Protein 6QLC (pdb70)

Sequence (82 aa):
KGASAYLNFHFPPTRDGKDVRRLVSLGLRADDALHMQLQEFLTVDDKGKPLSETAYAERCKKLVSRLIIKLGVTRSEEERALDL

Structure (mmCIF, N/CA/C/O backbone):
data_6QLC
#
_entry.id   6QLC
#
_cell.length_a   88.826
_cell.length_b   88.826
_cell.length_c   63.179
_cell.angle_alpha   90.000
_cell.angle_beta   90.000
_cell.angle_gamma   90.000
#
_symmetry.space_group_name_H-M   'I 41 2 2'
#
loop_
_entity.id
_entity.type
_entity.pdbx_description
1 polymer 'ssDNA binding RNA Polymerase cofactor'
2 non-polymer 'PHOSPHATE ION'
3 water water
#
loop_
_atom_site.group_PDB
_atom_site.id
_atom_site.type_symbol
_atom_site.label_atom_id
_atom_site.label_alt_id
_atom_site.label_comp_id
_atom_site.label_asym_id
_atom_site.label_entity_id
_atom_site.label_seq_id
_atom_site.pdbx_PDB_ins_code
_atom_site.Cartn_x
_atom_site.Cartn_y
_atom_site.Cartn_z
_atom_site.occupancy
_atom_site.B_iso_or_equiv
_atom_site.auth_seq_id
_atom_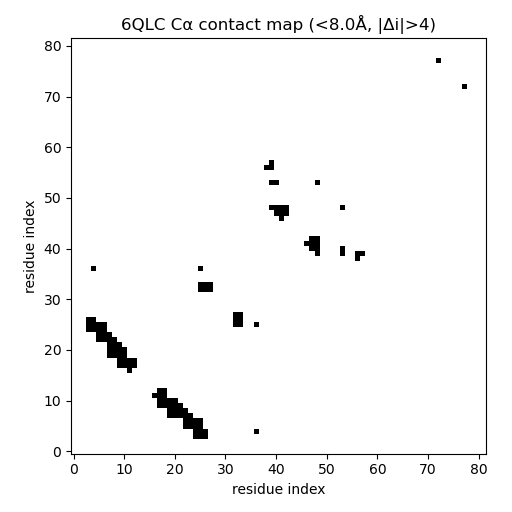site.auth_comp_id
_atom_site.auth_asym_id
_atom_site.auth_atom_id
_atom_site.pdbx_PDB_model_num
ATOM 1 N N . LYS A 1 23 ? -20.168 -7.695 -15.858 0.00 87.26 18 LYS A N 1
ATOM 2 C CA . LYS A 1 23 ? -19.615 -6.498 -15.237 0.00 88.09 18 LYS A CA 1
ATOM 3 C C . LYS A 1 23 ? -18.211 -6.762 -14.712 1.00 92.44 18 LYS A C 1
ATOM 4 O O . LYS A 1 23 ? -17.968 -7.791 -14.081 1.00 101.37 18 LYS A O 1
ATOM 10 N N . GLY A 1 24 ? -17.286 -5.845 -14.983 1.00 90.37 19 GLY A N 1
ATOM 11 C CA . GLY A 1 24 ? -15.944 -5.920 -14.441 1.00 92.96 19 GLY A CA 1
ATOM 12 C C . GLY A 1 24 ? -14.946 -6.529 -15.416 1.00 100.55 19 GLY A C 1
ATOM 13 O O . GLY A 1 24 ? -15.288 -7.014 -16.500 1.00 101.82 19 GLY A O 1
ATOM 14 N N . ALA A 1 25 ? -13.679 -6.502 -15.002 1.00 90.41 20 ALA A N 1
ATOM 15 C CA . ALA A 1 25 ? -12.555 -6.933 -15.825 1.00 88.43 20 ALA A CA 1
ATOM 16 C C . ALA A 1 25 ? -11.892 -8.172 -15.230 1.00 92.85 20 ALA A C 1
ATOM 17 O O . ALA A 1 25 ? -12.237 -8.626 -14.135 1.00 96.18 20 ALA A O 1
ATOM 19 N N . SER A 1 26 ? -10.930 -8.721 -15.978 1.00 83.95 21 SER A N 1
ATOM 20 C CA . SER A 1 26 ? -10.167 -9.890 -15.546 1.00 85.06 21 SER A CA 1
ATOM 21 C C . SER A 1 26 ? -8.839 -9.926 -16.291 1.00 79.08 21 SER A C 1
ATOM 22 O O . SER A 1 26 ? -8.658 -9.252 -17.308 1.00 73.47 21 SER A O 1
ATOM 25 N N . ALA A 1 27 ? -7.911 -10.724 -15.770 1.00 73.06 22 ALA A N 1
ATOM 26 C CA . ALA A 1 27 ? -6.604 -10.891 -16.384 1.00 61.74 22 ALA A CA 1
ATOM 27 C C . ALA A 1 27 ? -6.572 -12.170 -17.212 1.00 63.26 22 ALA A C 1
ATOM 28 O O . ALA A 1 27 ? -7.297 -13.126 -16.927 1.00 58.49 22 ALA A O 1
ATOM 30 N N . TYR A 1 28 ? -5.733 -12.168 -18.256 1.00 49.48 23 TYR A N 1
ATOM 31 C CA . TYR A 1 28 ? -5.574 -13.294 -19.167 1.00 45.10 23 TYR A CA 1
ATOM 32 C C . TYR A 1 28 ? -4.095 -13.598 -19.344 1.00 50.93 23 TYR A C 1
ATOM 33 O O . TYR A 1 28 ? -3.253 -12.696 -19.351 1.00 51.00 23 TYR A O 1
ATOM 42 N N . LEU A 1 29 ? -3.780 -14.877 -19.490 1.00 49.55 24 LEU A N 1
ATOM 43 C CA . LEU A 1 29 ? -2.439 -15.305 -19.868 1.00 50.34 24 LEU A CA 1
ATOM 44 C C . LEU A 1 29 ? -2.472 -15.737 -21.322 1.00 46.84 24 LEU A C 1
ATOM 45 O O . LEU A 1 29 ? -3.104 -16.744 -21.652 1.00 56.59 24 LEU A O 1
ATOM 50 N N . ASN A 1 30 ? -1.766 -15.004 -22.176 1.00 46.29 25 ASN A N 1
ATOM 51 C CA . ASN A 1 30 ? -1.798 -15.216 -23.614 1.00 52.84 25 ASN A CA 1
ATOM 52 C C . ASN A 1 30 ? -0.511 -15.848 -24.108 1.00 46.50 25 ASN A C 1
ATOM 53 O O . ASN A 1 30 ? 0.590 -15.397 -23.771 1.00 42.78 25 ASN A O 1
ATOM 58 N N . PHE A 1 31 ? -0.658 -16.865 -24.937 1.00 44.38 26 PHE A N 1
ATOM 59 C CA . PHE A 1 31 ? 0.470 -17.569 -25.521 1.00 40.68 26 PHE A CA 1
ATOM 60 C C . PHE A 1 31 ? 0.566 -17.151 -26.984 1.00 47.43 26 PHE A C 1
ATOM 61 O O . PHE A 1 31 ? -0.296 -17.514 -27.789 1.00 41.89 26 PHE A O 1
ATOM 69 N N . HIS A 1 32 ? 1.614 -16.403 -27.332 1.00 42.99 27 HIS A N 1
ATOM 70 C CA . HIS A 1 32 ? 1.819 -15.972 -28.710 1.00 50.93 27 HIS A CA 1
ATOM 71 C C . HIS A 1 32 ? 2.913 -16.785 -29.374 1.00 48.78 27 HIS A C 1
ATOM 72 O O . HIS A 1 32 ? 3.845 -17.259 -28.717 1.00 48.20 27 HIS A O 1
ATOM 79 N N . PHE A 1 33 ? 2.797 -16.925 -30.697 1.00 43.33 28 PHE A N 1
ATOM 80 C CA . PHE A 1 33 ? 3.822 -17.590 -31.477 1.00 40.52 28 PHE A CA 1
ATOM 81 C C . PHE A 1 33 ? 4.183 -16.784 -32.722 1.00 48.12 28 PHE A C 1
ATOM 82 O O . PHE A 1 33 ? 3.29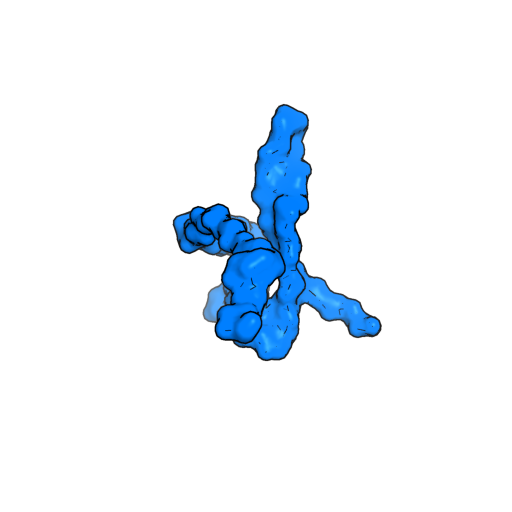6 -16.201 -33.352 1.00 51.28 28 PHE A O 1
ATOM 90 N N . PRO A 1 34 ? 5.472 -16.725 -33.092 1.00 47.10 29 PRO A N 1
ATOM 91 C CA A PRO A 1 34 ? 5.861 -15.959 -34.286 0.34 50.53 29 PRO A CA 1
ATOM 92 C CA B PRO A 1 34 ? 5.868 -15.964 -34.288 0.66 50.45 29 PRO A CA 1
ATOM 93 C C . PRO A 1 34 ? 5.329 -16.584 -35.571 1.00 47.42 29 PRO A C 1
ATOM 94 O O . PRO A 1 34 ? 5.294 -17.810 -35.725 1.00 43.96 29 PRO A O 1
ATOM 101 N N . THR A 1 35 ? 4.926 -15.717 -36.505 1.00 44.80 30 THR A N 1
ATOM 102 C CA . THR A 1 35 ? 4.335 -16.095 -37.793 1.00 40.67 30 THR A CA 1
ATOM 103 C C . THR A 1 35 ? 5.259 -15.718 -38.954 1.00 40.59 30 THR A C 1
ATOM 104 O O . THR A 1 35 ? 6.209 -14.952 -38.799 1.00 46.50 30 THR A O 1
ATOM 108 N N . ARG A 1 36 ? 4.953 -16.253 -40.146 1.00 40.90 31 ARG A N 1
ATOM 109 C CA . ARG A 1 36 ? 5.880 -16.127 -41.274 1.00 52.70 31 ARG A CA 1
ATOM 110 C C . ARG A 1 36 ? 6.012 -14.697 -41.781 1.00 53.14 31 ARG A C 1
ATOM 111 O O . ARG A 1 36 ? 7.038 -14.368 -42.378 1.00 55.27 31 ARG A O 1
ATOM 119 N N . ASP A 1 37 ? 5.019 -13.845 -41.542 1.00 49.61 32 ASP A N 1
ATOM 120 C CA . ASP A 1 37 ? 5.101 -12.428 -41.861 1.00 42.26 32 ASP A CA 1
ATOM 121 C C . ASP A 1 37 ? 5.948 -11.655 -40.875 1.00 53.83 32 ASP A C 1
ATOM 122 O O . ASP A 1 37 ? 5.925 -10.422 -40.906 1.00 47.95 32 ASP A O 1
ATOM 127 N N . GLY A 1 38 ? 6.645 -12.334 -39.966 1.00 47.69 33 GLY A N 1
ATOM 128 C CA . GLY A 1 38 ? 7.457 -11.638 -39.000 1.00 49.43 33 GLY A CA 1
ATOM 129 C C . GLY A 1 38 ? 6.702 -10.990 -37.864 1.00 47.93 33 GLY A C 1
ATOM 130 O O . GLY A 1 38 ? 7.331 -10.343 -37.024 1.00 49.51 33 GLY A O 1
ATOM 131 N N . LYS A 1 39 ? 5.375 -11.117 -37.808 1.00 47.97 34 LYS A N 1
ATOM 132 C CA . LYS A 1 39 ? 4.672 -10.699 -36.593 1.00 54.96 34 LYS A CA 1
ATOM 133 C C . LYS A 1 39 ? 4.431 -11.911 -35.694 1.00 41.63 34 LYS A C 1
ATOM 134 O O . LYS A 1 39 ? 5.280 -12.803 -35.623 1.00 43.78 34 LYS A O 1
ATOM 140 N N . ASP A 1 40 ? 3.292 -11.968 -35.004 1.00 43.16 35 ASP A N 1
ATOM 141 C CA . ASP A 1 40 ? 2.976 -13.146 -34.212 1.00 49.55 35 ASP A CA 1
ATOM 142 C C . ASP A 1 40 ? 1.472 -13.397 -34.273 1.00 57.17 35 ASP A C 1
ATOM 143 O O . ASP A 1 40 ? 0.716 -12.628 -34.878 1.00 46.35 35 ASP A O 1
ATOM 148 N N . VAL A 1 41 ? 1.044 -14.503 -33.661 1.00 48.65 36 VAL A N 1
ATOM 149 C CA . VAL A 1 41 ? -0.369 -14.842 -33.544 1.00 50.30 36 VAL A CA 1
ATOM 150 C C . VAL A 1 41 ? -0.627 -15.402 -32.143 1.00 44.68 36 VAL A C 1
ATOM 151 O O . VAL A 1 41 ? 0.194 -16.147 -31.597 1.00 51.76 36 VAL A O 1
ATOM 155 N N A ARG A 1 42 ? -1.767 -15.043 -31.565 0.51 47.05 37 ARG A N 1
ATOM 156 N N B ARG A 1 42 ? -1.754 -15.009 -31.557 0.49 46.65 37 ARG A N 1
ATOM 157 C CA A ARG A 1 42 ? -2.139 -15.502 -30.223 0.51 51.12 37 ARG A CA 1
ATOM 158 C CA B ARG A 1 42 ? -2.176 -15.512 -30.250 0.49 51.71 37 ARG A CA 1
ATOM 159 C C A ARG A 1 42 ? -2.726 -16.906 -30.335 0.51 47.83 37 ARG A C 1
ATOM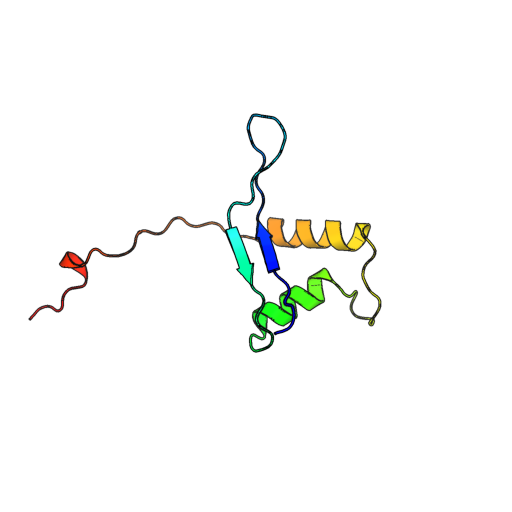 160 C C B ARG A 1 42 ? -2.701 -16.931 -30.429 0.49 47.46 37 ARG A C 1
ATOM 161 O O A ARG A 1 42 ? -3.869 -17.080 -30.762 0.51 48.35 37 ARG A O 1
ATOM 162 O O B ARG A 1 42 ? -3.770 -17.138 -31.012 0.49 48.18 37 ARG A O 1
ATOM 177 N N . LEU A 1 43 ? -1.937 -17.921 -29.967 1.00 42.82 38 LEU A N 1
ATOM 178 C CA . LEU A 1 43 ? -2.392 -19.303 -30.100 1.00 48.59 38 LEU A CA 1
ATOM 179 C C . LEU A 1 43 ? -3.569 -19.589 -29.176 1.00 48.81 38 LEU A C 1
ATOM 180 O O . LEU A 1 43 ? -4.618 -20.070 -29.622 1.00 61.25 38 LEU A O 1
ATOM 185 N N . VAL A 1 44 ? -3.408 -19.310 -27.882 1.00 57.43 39 VAL A N 1
ATOM 186 C CA . VAL A 1 44 ? -4.387 -19.659 -26.856 1.00 43.71 39 VAL A CA 1
ATOM 187 C C . VAL A 1 44 ? -4.361 -18.576 -25.794 1.00 47.45 39 VAL A C 1
ATOM 188 O O . VAL A 1 44 ? -3.334 -17.930 -25.559 1.00 48.12 39 VAL A O 1
ATOM 192 N N . SER A 1 45 ? -5.502 -18.393 -25.140 1.00 42.28 40 SER A N 1
ATOM 193 C CA . SER A 1 45 ? -5.625 -17.456 -24.034 1.00 59.99 40 SER A CA 1
ATOM 194 C C . SER A 1 45 ? -6.139 -18.194 -22.804 1.00 55.62 40 SER A C 1
ATOM 195 O O . SER A 1 45 ? -7.012 -19.059 -22.913 1.00 53.97 40 SER A O 1
ATOM 198 N N . LEU A 1 46 ? -5.598 -17.864 -21.634 1.00 53.13 41 LEU A N 1
ATOM 199 C CA . LEU A 1 46 ? -6.072 -18.431 -20.377 1.00 48.15 41 LEU A CA 1
ATOM 200 C C . LEU A 1 46 ? -6.605 -17.315 -19.497 1.00 40.46 41 LEU A C 1
ATOM 201 O O . LEU A 1 46 ? -5.845 -16.436 -19.079 1.00 49.44 41 LEU A O 1
ATOM 206 N N . GLY A 1 47 ? -7.904 -17.355 -19.211 1.00 53.08 42 GLY A N 1
ATOM 207 C CA . GLY A 1 47 ? -8.476 -16.435 -18.240 1.00 50.90 42 GLY A CA 1
ATOM 208 C C . GLY A 1 47 ? -8.105 -16.866 -16.835 1.00 51.73 42 GLY A C 1
ATOM 209 O O . GLY A 1 47 ? -8.315 -18.022 -16.455 1.00 52.72 42 GLY A O 1
ATOM 210 N N . LEU A 1 48 ? -7.537 -15.936 -16.064 1.00 49.40 43 LEU A N 1
ATOM 211 C CA . LEU A 1 48 ? -7.102 -16.198 -14.693 1.00 61.37 43 LEU A CA 1
ATOM 212 C C . LEU A 1 48 ? -8.259 -15.864 -13.754 1.00 73.06 43 LEU A C 1
ATOM 213 O O . LEU A 1 48 ? -8.501 -14.696 -13.431 1.00 69.15 43 LEU A O 1
ATOM 218 N N . ARG A 1 49 ? -8.975 -16.900 -13.325 1.00 59.92 44 ARG A N 1
ATOM 219 C CA . ARG A 1 49 ? -10.101 -16.755 -12.413 1.00 64.69 44 ARG A CA 1
ATOM 220 C C . ARG A 1 49 ? -9.609 -16.471 -10.995 1.00 70.22 44 ARG A C 1
ATOM 221 O O . ARG A 1 49 ? -8.698 -17.144 -10.498 1.00 58.08 44 ARG A O 1
ATOM 229 N N . ALA A 1 50 ? -10.216 -15.468 -10.343 1.00 67.10 45 ALA A N 1
ATOM 230 C CA . ALA A 1 50 ? -9.804 -15.086 -8.994 1.00 77.31 45 ALA A CA 1
ATOM 231 C C . ALA A 1 50 ? -10.012 -16.205 -7.983 1.00 68.15 45 ALA A C 1
ATOM 232 O O . ALA A 1 50 ? -9.367 -16.200 -6.927 1.00 66.84 45 ALA A O 1
ATOM 234 N N . ASP A 1 51 ? -10.885 -17.166 -8.287 1.00 69.13 46 ASP A N 1
ATOM 235 C CA . ASP A 1 51 ? -11.154 -18.293 -7.402 1.00 82.37 46 ASP A CA 1
ATOM 236 C C . ASP A 1 51 ? -10.151 -19.430 -7.559 1.00 82.46 46 ASP A C 1
ATOM 237 O O . ASP A 1 51 ? -10.288 -20.447 -6.870 1.00 86.62 46 ASP A O 1
ATOM 242 N N . ASP A 1 52 ? -9.156 -19.289 -8.438 1.00 77.94 47 ASP A N 1
ATOM 243 C CA . ASP A 1 5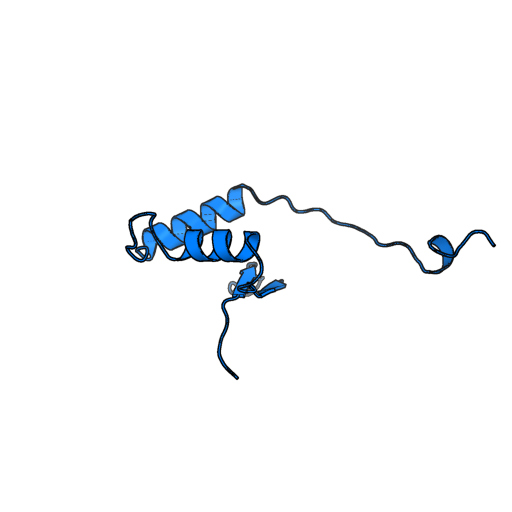2 ? -8.207 -20.354 -8.757 1.00 63.01 47 ASP A CA 1
ATOM 244 C C . ASP A 1 52 ? -6.830 -19.971 -8.230 1.00 65.36 47 ASP A C 1
ATOM 245 O O . ASP A 1 52 ? -6.184 -19.059 -8.762 1.00 58.74 47 ASP A O 1
ATOM 250 N N . ALA A 1 53 ? -6.374 -20.699 -7.207 1.00 49.44 48 ALA A N 1
ATOM 251 C CA . ALA A 1 53 ? -5.095 -20.403 -6.570 1.00 48.77 48 ALA A CA 1
ATOM 252 C C . ALA A 1 53 ? -3.919 -20.555 -7.524 1.00 42.80 48 ALA A C 1
ATOM 253 O O . ALA A 1 53 ? -2.887 -19.904 -7.336 1.00 47.79 48 ALA A O 1
ATOM 255 N N . LEU A 1 54 ? -4.022 -21.446 -8.513 1.00 58.74 49 LEU A N 1
ATOM 256 C CA . LEU A 1 54 ? -2.993 -21.500 -9.549 1.00 58.07 49 LEU A CA 1
ATOM 257 C C . LEU A 1 54 ? -2.962 -20.197 -10.337 1.00 50.34 49 LEU A C 1
ATOM 258 O O . LEU A 1 54 ? -1.902 -19.578 -10.500 1.00 52.32 49 LEU A O 1
ATOM 263 N N . HIS A 1 55 ? -4.128 -19.764 -10.822 1.00 46.78 50 HIS A N 1
ATOM 264 C CA . HIS A 1 55 ? -4.202 -18.550 -11.627 1.00 51.46 50 HIS A CA 1
ATOM 265 C C . HIS A 1 55 ? -3.656 -17.355 -10.867 1.00 62.17 50 HIS A C 1
ATOM 266 O O . HIS A 1 55 ? -2.875 -16.565 -11.417 1.00 48.37 50 HIS A O 1
ATOM 273 N N . MET A 1 56 ? -4.014 -17.235 -9.586 1.00 47.79 51 MET A N 1
ATOM 274 C CA . MET A 1 56 ? -3.585 -16.080 -8.811 1.00 40.37 51 MET A CA 1
ATOM 275 C C . MET A 1 56 ? -2.105 -16.153 -8.486 1.00 48.71 51 MET A C 1
ATOM 276 O O . MET A 1 56 ? -1.425 -15.12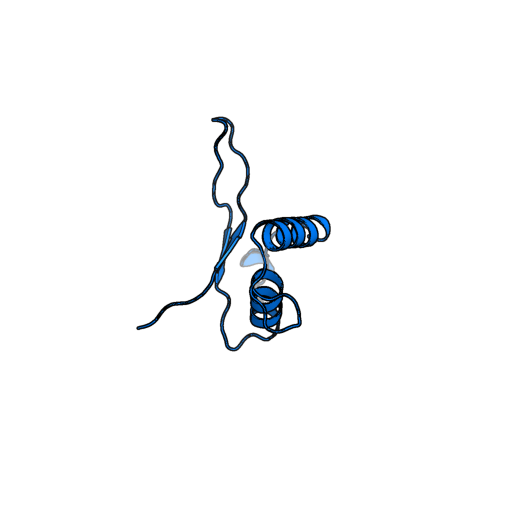3 -8.424 1.00 52.79 51 MET A O 1
ATOM 281 N N . GLN A 1 57 ? -1.590 -17.355 -8.238 1.00 43.93 52 GLN A N 1
ATOM 282 C CA . GLN A 1 57 ? -0.142 -17.512 -8.143 1.00 46.97 52 GLN A CA 1
ATOM 283 C C . GLN A 1 57 ? 0.548 -17.069 -9.437 1.00 50.42 52 GLN A C 1
ATOM 284 O O . GLN A 1 57 ? 1.647 -16.499 -9.406 1.00 48.74 52 GLN A O 1
ATOM 290 N N . LEU A 1 58 ? -0.079 -17.339 -10.585 1.00 40.40 53 LEU A N 1
ATOM 291 C CA . LEU A 1 58 ? 0.487 -16.920 -11.867 1.00 53.14 53 LEU A CA 1
ATOM 292 C C . LEU A 1 58 ? 0.402 -15.412 -12.015 1.00 51.76 53 LEU A C 1
ATOM 293 O O . LEU A 1 58 ? 1.397 -14.753 -12.341 1.00 56.82 53 LEU A O 1
ATOM 298 N N . GLN A 1 59 ? -0.789 -14.855 -11.766 1.00 44.36 54 GLN A N 1
ATOM 299 C CA . GLN A 1 59 ? -0.985 -13.409 -11.783 1.00 52.52 54 GLN A CA 1
ATOM 300 C C . GLN A 1 59 ? 0.023 -12.690 -10.890 1.00 59.92 54 GLN A C 1
ATOM 301 O O . GLN A 1 59 ? 0.683 -11.740 -11.321 1.00 59.15 54 GLN A O 1
ATOM 307 N N . GLU A 1 60 ? 0.172 -13.137 -9.643 1.00 48.59 55 GLU A N 1
ATOM 308 C CA . GLU A 1 60 ? 1.125 -12.481 -8.751 1.00 63.65 55 GLU A CA 1
ATOM 309 C C . GLU A 1 60 ? 2.533 -12.554 -9.315 1.00 58.05 55 GLU A C 1
ATOM 310 O O . GLU A 1 60 ? 3.298 -11.584 -9.247 1.00 49.57 55 GLU A O 1
ATOM 316 N N . PHE A 1 61 ? 2.902 -13.719 -9.834 1.00 38.05 56 PHE A N 1
ATOM 317 C CA . PHE A 1 61 ? 4.244 -13.921 -10.347 1.00 51.25 56 PHE A CA 1
ATOM 318 C C . PHE A 1 61 ? 4.558 -12.950 -11.475 1.00 47.84 56 PHE A C 1
ATOM 319 O O . PHE A 1 61 ? 5.695 -12.483 -11.595 1.00 51.82 56 PHE A O 1
ATOM 327 N N . LEU A 1 62 ? 3.554 -12.600 -12.274 1.00 43.68 57 LEU A N 1
ATOM 328 C CA . LEU A 1 62 ? 3.739 -11.769 -13.455 1.00 55.88 57 LEU A CA 1
ATOM 329 C C . LEU A 1 62 ? 3.405 -10.302 -13.218 1.00 66.38 57 LEU A C 1
ATOM 330 O O . LEU A 1 62 ? 3.318 -9.540 -14.184 1.00 65.65 57 LEU A O 1
ATOM 335 N N . THR A 1 63 ? 3.207 -9.889 -11.962 1.00 61.92 58 THR A N 1
ATOM 336 C CA . THR A 1 63 ? 2.827 -8.508 -11.653 1.00 62.51 58 THR A CA 1
ATOM 337 C C . THR A 1 63 ? 3.614 -7.887 -10.510 1.00 65.77 58 THR A C 1
ATOM 338 O O . THR A 1 63 ? 3.750 -6.659 -10.483 1.00 62.55 58 THR A O 1
ATOM 342 N N . VAL A 1 64 ? 4.136 -8.677 -9.574 1.00 61.16 59 VAL A N 1
ATOM 343 C CA . VAL A 1 64 ? 4.606 -8.185 -8.289 1.00 56.70 59 VAL A CA 1
ATOM 344 C C . VAL A 1 64 ? 5.877 -8.941 -7.921 1.00 58.02 59 VAL A C 1
ATOM 345 O O . VAL A 1 64 ? 6.050 -10.105 -8.291 1.00 70.02 59 VAL A O 1
ATOM 349 N N . ASP A 1 65 ? 6.789 -8.267 -7.211 1.00 61.37 60 ASP A N 1
ATOM 350 C CA . ASP A 1 65 ? 8.153 -8.758 -7.031 1.00 64.72 60 ASP A CA 1
ATOM 351 C C . ASP A 1 65 ? 8.418 -9.350 -5.646 1.00 77.82 60 ASP A C 1
ATOM 352 O O . ASP A 1 65 ? 9.562 -9.308 -5.180 1.00 80.38 60 ASP A O 1
ATOM 357 N N . ASP A 1 66 ? 7.400 -9.943 -5.010 1.00 70.89 61 ASP A N 1
ATOM 358 C CA . ASP A 1 66 ? 7.455 -10.409 -3.613 1.00 86.30 61 ASP A CA 1
ATOM 359 C C . ASP A 1 66 ? 8.099 -9.351 -2.714 1.00 85.02 61 ASP A C 1
ATOM 360 O O . ASP A 1 66 ? 9.051 -9.603 -1.972 1.00 73.05 61 ASP A O 1
ATOM 365 N N . LYS A 1 67 ? 7.572 -8.123 -2.848 1.00 80.30 62 LYS A N 1
ATOM 366 C CA . LYS A 1 67 ? 7.753 -7.026 -1.903 1.00 76.58 62 LYS A CA 1
ATOM 367 C C . LYS A 1 67 ? 6.561 -6.086 -2.021 1.00 72.78 62 LYS A C 1
ATOM 368 O O . LYS A 1 67 ? 6.606 -4.969 -1.492 1.00 86.34 62 LYS A O 1
ATOM 374 N N . GLY A 1 68 ? 5.507 -6.513 -2.711 1.00 73.89 63 GLY A N 1
ATOM 375 C CA . GLY A 1 68 ? 4.389 -5.658 -3.051 1.00 79.45 63 GLY A CA 1
ATOM 376 C C . GLY A 1 68 ? 4.631 -4.927 -4.358 1.00 78.68 63 GLY A C 1
ATOM 377 O O . GLY A 1 68 ? 3.693 -4.691 -5.128 1.00 76.34 63 GLY A O 1
ATOM 378 N N . LYS A 1 69 ? 5.898 -4.591 -4.623 1.00 78.14 64 LYS A N 1
ATOM 379 C CA . LYS A 1 69 ? 6.275 -3.668 -5.696 1.00 78.31 64 LYS A CA 1
ATOM 380 C C . LYS A 1 69 ? 5.926 -4.247 -7.064 1.00 71.72 64 LYS A C 1
ATOM 381 O O . LYS A 1 69 ? 6.364 -5.363 -7.380 1.00 60.08 64 LYS A O 1
ATOM 387 N N . PRO A 1 70 ? 5.151 -3.543 -7.895 1.00 80.06 65 PRO A N 1
ATOM 388 C CA . PRO A 1 70 ? 4.955 -3.993 -9.280 1.00 71.43 65 PRO A CA 1
ATOM 389 C C . PRO A 1 70 ? 6.290 -4.179 -9.996 1.00 68.14 65 PRO A C 1
ATOM 390 O O . PRO A 1 70 ? 7.250 -3.435 -9.778 1.00 58.15 65 PRO A O 1
ATOM 394 N N . LEU A 1 71 ? 6.361 -5.221 -10.817 1.00 61.63 66 LEU A N 1
ATOM 395 C CA . LEU A 1 71 ? 7.594 -5.526 -11.528 1.00 64.95 66 LEU A CA 1
ATOM 396 C C . LEU A 1 71 ? 7.936 -4.418 -12.516 1.00 50.93 66 LEU A C 1
ATOM 397 O O . LEU A 1 71 ? 7.055 -3.758 -13.075 1.00 51.27 66 LEU A O 1
ATOM 402 N N . SER A 1 72 ? 9.236 -4.212 -12.711 1.00 53.19 67 SER A N 1
ATOM 403 C CA . SER A 1 72 ? 9.718 -3.493 -13.880 1.00 49.11 67 SER A CA 1
ATOM 404 C C . SER A 1 72 ? 9.462 -4.333 -15.127 1.00 51.28 67 SER A C 1
ATOM 405 O O . SER A 1 72 ? 9.422 -5.565 -15.065 1.00 52.16 67 SER A O 1
ATOM 408 N N . GLU A 1 73 ? 9.268 -3.656 -16.265 1.00 41.61 68 GLU A N 1
ATOM 409 C CA . GLU A 1 73 ? 9.068 -4.378 -17.520 1.00 43.61 68 GLU A CA 1
ATOM 410 C C . GLU A 1 73 ? 10.170 -5.409 -17.745 1.00 47.85 68 GLU A C 1
ATOM 411 O O . GLU A 1 73 ? 9.904 -6.524 -18.205 1.00 49.67 68 GLU A O 1
ATOM 417 N N . THR A 1 74 ? 11.406 -5.066 -17.378 1.00 49.38 69 THR A N 1
ATOM 418 C CA . THR A 1 74 ? 12.508 -6.014 -17.471 1.00 51.29 69 THR A CA 1
ATOM 419 C C . THR A 1 74 ? 12.235 -7.264 -16.641 1.00 48.90 69 THR A C 1
ATOM 420 O O . THR A 1 74 ? 12.306 -8.389 -17.149 1.00 46.40 69 THR A O 1
ATOM 424 N N . ALA A 1 75 ? 11.898 -7.085 -15.364 1.00 42.56 70 ALA A N 1
ATOM 425 C CA . ALA A 1 75 ? 11.628 -8.238 -14.508 1.00 44.27 70 ALA A CA 1
ATOM 426 C C . ALA A 1 75 ? 10.428 -9.024 -15.011 1.00 37.44 70 ALA A C 1
ATOM 427 O O . ALA A 1 75 ? 10.435 -10.258 -15.009 1.00 42.72 70 ALA A O 1
ATOM 429 N N . TYR A 1 76 ? 9.390 -8.323 -15.453 1.00 36.86 71 TYR A N 1
ATOM 430 C CA . TYR A 1 76 ? 8.250 -8.986 -16.068 1.00 43.57 71 TYR A CA 1
ATOM 431 C C . TYR A 1 76 ? 8.692 -9.834 -17.262 1.00 46.78 71 TYR A C 1
ATOM 432 O O . TYR A 1 76 ? 8.432 -11.044 -17.311 1.00 46.56 71 TYR A O 1
ATOM 441 N N . ALA A 1 77 ? 9.417 -9.232 -18.210 1.00 49.10 72 ALA A N 1
ATOM 442 C CA . ALA A 1 77 ? 9.818 -9.987 -19.398 1.00 45.43 72 ALA A CA 1
ATOM 443 C C . ALA A 1 77 ? 10.700 -11.175 -19.025 1.00 43.62 72 ALA A C 1
ATOM 444 O O . ALA A 1 77 ? 10.577 -12.261 -19.606 1.00 48.75 72 ALA A O 1
ATOM 446 N N . GLU A 1 78 ? 11.578 -10.994 -18.036 1.00 47.39 73 GLU A N 1
ATOM 447 C CA . GLU A 1 78 ? 12.397 -12.099 -17.557 1.00 48.40 73 GLU A CA 1
ATOM 448 C C . GLU A 1 78 ? 11.525 -13.237 -17.034 1.00 56.03 73 GLU A C 1
ATOM 449 O O . GLU A 1 78 ? 11.741 -14.407 -17.373 1.00 54.59 73 GLU A O 1
ATOM 455 N N . ARG A 1 79 ? 10.524 -12.908 -16.211 1.00 39.16 74 ARG A N 1
ATOM 456 C CA . ARG A 1 79 ? 9.683 -13.946 -15.620 1.00 48.28 74 ARG A CA 1
ATOM 457 C C . ARG A 1 79 ? 8.831 -14.636 -16.675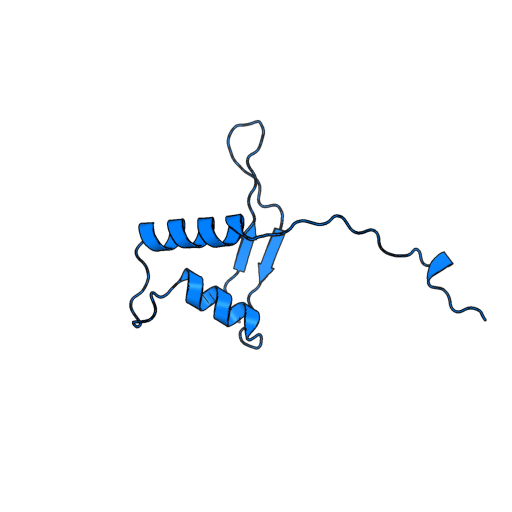 1.00 44.95 74 ARG A C 1
ATOM 458 O O . ARG A 1 79 ? 8.647 -15.858 -16.625 1.00 45.29 74 ARG A O 1
ATOM 466 N N . CYS A 1 80 ? 8.275 -13.873 -17.617 1.00 43.72 75 CYS A N 1
ATOM 467 C CA . CYS A 1 80 ? 7.588 -14.499 -18.748 1.00 46.45 75 CYS A CA 1
ATOM 468 C C . CYS A 1 80 ? 8.491 -15.533 -19.402 1.00 40.35 75 CYS A C 1
ATOM 469 O O . CYS A 1 80 ? 8.094 -16.683 -19.629 1.00 33.76 75 CYS A O 1
ATOM 472 N N . LYS A 1 81 ? 9.742 -15.159 -19.648 1.00 42.56 76 LYS A N 1
ATOM 473 C CA . LYS A 1 81 ? 10.658 -16.097 -20.277 1.00 49.34 76 LYS A CA 1
ATOM 474 C C . LYS A 1 81 ? 10.854 -17.323 -19.395 1.00 54.38 76 LYS A C 1
ATOM 475 O O . LYS A 1 81 ? 10.784 -18.459 -19.878 1.00 49.43 76 LYS A O 1
ATOM 481 N N . LYS A 1 82 ? 11.047 -17.108 -18.090 1.00 47.21 77 LYS A N 1
ATOM 482 C CA . LYS A 1 82 ? 11.254 -18.220 -17.170 1.00 41.37 77 LYS A CA 1
ATOM 483 C C . LYS A 1 82 ? 10.073 -19.185 -17.176 1.00 34.55 77 LYS A C 1
ATOM 484 O O . LYS A 1 82 ? 10.270 -20.402 -17.168 1.00 50.00 77 LYS A O 1
ATOM 490 N N . LEU A 1 83 ? 8.837 -18.667 -17.198 1.00 38.86 78 LEU A N 1
ATOM 491 C CA . LEU A 1 83 ? 7.677 -19.529 -17.415 1.00 34.97 78 LEU A CA 1
ATOM 492 C C . LEU A 1 83 ? 7.865 -20.405 -18.650 1.00 49.97 78 LEU A C 1
ATOM 493 O O . LEU A 1 83 ? 7.893 -21.639 -18.555 1.00 47.28 78 LEU A O 1
ATOM 498 N N . VAL A 1 84 ? 7.986 -19.773 -19.827 1.00 49.58 79 VAL A N 1
ATOM 499 C CA . VAL A 1 84 ? 8.219 -20.466 -21.096 1.00 44.56 79 VAL A CA 1
ATOM 500 C C . VAL A 1 84 ? 9.247 -21.581 -20.923 1.00 39.44 79 VAL A C 1
ATOM 501 O O . VAL A 1 84 ? 8.997 -22.734 -21.286 1.00 47.22 79 VAL A O 1
ATOM 505 N N . SER A 1 85 ? 10.387 -21.255 -20.316 1.00 41.65 80 SER A N 1
ATOM 506 C CA . SER A 1 85 ? 11.477 -22.214 -20.195 1.00 52.57 80 SER A CA 1
ATOM 507 C C . SER A 1 85 ? 11.076 -23.504 -19.478 1.00 56.44 80 SER A C 1
ATOM 508 O O . SER A 1 85 ? 11.741 -24.526 -19.659 1.00 58.76 80 SER A O 1
ATOM 511 N N . ARG A 1 86 ? 10.016 -23.495 -18.678 1.00 49.10 81 ARG A N 1
ATOM 512 C CA . ARG A 1 86 ? 9.614 -24.687 -17.952 1.00 52.79 81 ARG A CA 1
ATOM 513 C C . ARG A 1 86 ? 8.304 -25.272 -18.437 1.00 49.03 81 ARG A C 1
ATOM 514 O O . ARG A 1 86 ? 7.874 -26.308 -17.916 1.00 46.85 81 ARG A O 1
ATOM 522 N N . LEU A 1 87 ? 7.655 -24.640 -19.407 1.00 41.86 82 LEU A N 1
ATOM 523 C CA . LEU A 1 87 ? 6.486 -25.244 -20.022 1.00 41.87 82 LEU A CA 1
ATOM 524 C C . LEU A 1 87 ? 6.834 -26.592 -20.629 1.00 37.72 82 LEU A C 1
ATOM 525 O O . LEU A 1 87 ? 7.933 -26.807 -21.140 1.00 46.55 82 LEU A O 1
ATOM 530 N N . ILE A 1 88 ? 5.857 -27.484 -20.616 1.00 41.92 83 ILE A N 1
ATOM 531 C CA . ILE A 1 88 ? 5.930 -28.752 -21.317 1.00 44.99 83 ILE A CA 1
ATOM 532 C C . ILE A 1 88 ? 4.716 -28.799 -22.224 1.00 42.99 83 ILE A C 1
ATOM 533 O O . ILE A 1 88 ? 3.585 -28.644 -21.750 1.00 45.94 83 ILE A O 1
ATOM 538 N N . ILE A 1 89 ? 4.937 -28.983 -23.518 1.00 49.84 84 ILE A N 1
ATOM 539 C CA . ILE A 1 89 ? 3.841 -29.091 -24.473 1.00 47.13 84 ILE A CA 1
ATOM 540 C C . ILE A 1 89 ? 3.661 -30.550 -24.845 1.00 39.99 84 ILE A C 1
ATOM 541 O O . ILE A 1 89 ? 4.634 -31.244 -25.156 1.00 49.76 84 ILE A O 1
ATOM 546 N N . LYS A 1 90 ? 2.421 -31.019 -24.770 1.00 42.98 85 LYS A N 1
ATOM 547 C CA . LYS A 1 90 ? 2.052 -32.376 -25.138 1.00 46.90 85 LYS A CA 1
ATOM 548 C C . LYS A 1 90 ? 0.860 -32.317 -26.076 1.00 52.27 85 LYS A C 1
ATOM 549 O O . LYS A 1 90 ? -0.075 -31.544 -25.855 1.00 44.28 85 LYS A O 1
ATOM 555 N N . LEU A 1 91 ? 0.892 -33.145 -27.110 1.00 43.17 86 LEU A N 1
ATOM 556 C CA . LEU A 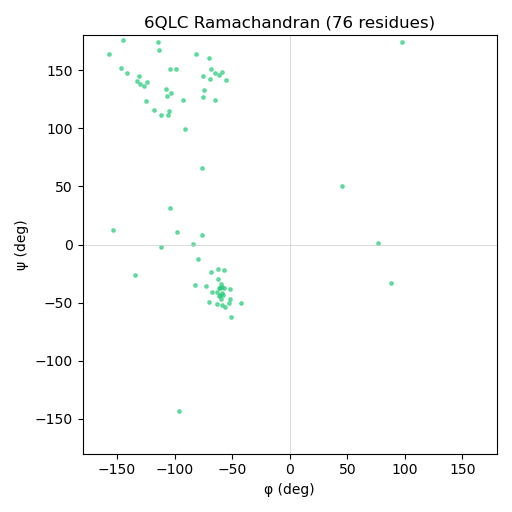1 91 ? -0.248 -33.320 -28.004 1.00 61.35 86 LEU A CA 1
ATOM 557 C C . LEU A 1 91 ? -1.106 -34.484 -27.512 1.00 62.59 86 LEU A C 1
ATOM 558 O O . LEU A 1 91 ? -0.604 -35.599 -27.347 1.00 67.06 86 LEU A O 1
ATOM 563 N N . GLY A 1 92 ? -2.383 -34.233 -27.284 1.00 60.56 87 GLY A N 1
ATOM 564 C CA . GLY A 1 92 ? -3.284 -35.264 -26.789 1.00 70.10 87 GLY A CA 1
ATOM 565 C C . GLY A 1 92 ? -4.514 -35.417 -27.658 1.00 66.85 87 GLY A C 1
ATOM 566 O O . GLY A 1 92 ? -5.112 -34.430 -28.081 1.00 69.66 87 GLY A O 1
ATOM 567 N N . VAL A 1 93 ? -4.886 -36.673 -27.917 1.00 61.00 88 VAL A N 1
ATOM 568 C CA . VAL A 1 93 ? -6.090 -37.016 -28.673 1.00 56.47 88 VAL A CA 1
ATOM 569 C C . VAL A 1 93 ? -7.138 -37.565 -27.710 1.00 65.73 88 VAL A C 1
ATOM 570 O O . VAL A 1 93 ? -6.859 -38.483 -26.925 1.00 54.36 88 VAL A O 1
ATOM 574 N N . THR A 1 94 ? -8.339 -36.994 -27.759 1.00 58.06 89 THR A N 1
ATOM 575 C CA . THR A 1 94 ? -9.429 -37.484 -26.931 1.00 63.49 89 THR A CA 1
ATOM 576 C C . THR A 1 94 ? -10.084 -38.697 -27.584 1.00 71.03 89 THR A C 1
ATOM 577 O O . THR A 1 94 ? -9.909 -38.973 -28.774 1.00 62.60 89 THR A O 1
ATOM 581 N N . ARG A 1 95 ? -10.853 -39.422 -26.781 1.00 52.62 90 ARG A N 1
ATOM 582 C CA . ARG A 1 95 ? -11.534 -40.612 -27.257 1.00 55.35 90 ARG A CA 1
ATOM 583 C C . ARG A 1 95 ? -12.727 -40.233 -28.111 1.00 48.36 90 ARG A C 1
ATOM 584 O O . ARG A 1 95 ? -13.409 -39.240 -27.849 1.00 64.33 90 ARG A O 1
ATOM 592 N N . SER A 1 96 ? -12.980 -41.036 -29.133 1.00 59.00 91 SER A N 1
ATOM 593 C CA . SER A 1 96 ? -14.218 -40.911 -29.875 1.00 56.62 91 SER A CA 1
ATOM 594 C C . SER A 1 96 ? -15.383 -41.372 -29.012 1.00 66.68 91 SER A C 1
ATOM 595 O O . SER A 1 96 ? -15.214 -42.092 -28.018 1.00 57.50 91 SER A O 1
ATOM 598 N N . GLU A 1 97 ? -16.580 -40.947 -29.408 1.00 55.74 92 GLU A N 1
ATOM 599 C CA . GLU A 1 97 ? -17.775 -41.438 -28.745 1.00 58.80 92 GLU A CA 1
ATOM 600 C C . GLU A 1 97 ? -17.844 -42.952 -28.823 1.00 61.24 92 GLU A C 1
ATOM 601 O O . GLU A 1 97 ? -18.243 -43.615 -27.860 1.00 60.25 92 GLU A O 1
ATOM 607 N N . GLU A 1 98 ? -17.416 -43.518 -29.947 1.00 46.40 93 GLU A N 1
ATOM 608 C CA . GLU A 1 98 ? -17.435 -44.965 -30.089 1.00 48.07 93 GLU A CA 1
ATOM 609 C C . GLU A 1 98 ? -16.556 -45.630 -29.034 1.00 52.23 93 GLU A C 1
ATOM 610 O O . GLU A 1 98 ? -16.906 -46.688 -28.501 1.00 63.77 93 GLU A O 1
ATOM 616 N N . GLU A 1 99 ? -15.421 -45.021 -28.702 1.00 42.87 94 GLU A N 1
ATOM 617 C CA . GLU A 1 99 ? -14.489 -45.678 -27.796 1.00 54.23 94 GLU A CA 1
ATOM 618 C C . GLU A 1 99 ? -14.900 -45.481 -26.340 1.00 46.68 94 GLU A C 1
ATOM 619 O O . GLU A 1 99 ? -14.730 -46.386 -25.513 1.00 49.69 94 GLU A O 1
ATOM 625 N N . ARG A 1 100 ? -15.455 -44.308 -26.036 1.00 42.91 95 ARG A N 1
ATOM 626 C CA . ARG A 1 100 ? -15.871 -43.872 -24.710 1.00 54.98 95 ARG A CA 1
ATOM 627 C C . ARG A 1 100 ? -17.217 -44.442 -24.299 1.00 54.01 95 ARG A C 1
ATOM 628 O O . ARG A 1 100 ? -17.572 -44.360 -23.114 1.00 46.03 95 ARG A O 1
ATOM 636 N N . ALA A 1 101 ? -17.960 -45.022 -25.240 1.00 49.03 96 ALA A N 1
ATOM 637 C CA . ALA A 1 101 ? -19.270 -45.570 -24.926 1.00 52.08 96 ALA A CA 1
ATOM 638 C C . ALA A 1 101 ? -19.143 -46.677 -23.894 1.00 49.97 96 ALA A C 1
ATOM 639 O O . ALA A 1 101 ? -18.164 -47.430 -23.865 1.00 50.48 96 ALA A O 1
ATOM 641 N N . LEU A 1 102 ? -20.147 -46.761 -23.035 1.00 49.03 97 LEU A N 1
ATOM 642 C CA . LEU A 1 102 ? -20.138 -47.762 -21.989 1.00 46.92 97 LEU A CA 1
ATOM 643 C C . LEU A 1 102 ? -20.315 -49.132 -22.603 1.00 41.20 97 LEU A C 1
ATOM 644 O O . LEU A 1 102 ? -21.048 -49.301 -23.580 1.00 48.17 97 LEU A O 1
ATOM 649 N N . ASP A 1 103 ? -19.618 -50.107 -22.037 1.00 46.37 98 ASP A N 1
ATOM 650 C CA . ASP A 1 103 ? -19.600 -51.471 -22.557 1.00 53.10 98 ASP A CA 1
ATOM 651 C C . ASP A 1 103 ? -20.910 -52.166 -22.173 1.00 64.10 98 ASP A C 1
ATOM 652 O O . ASP A 1 103 ? -20.955 -53.124 -21.398 1.00 67.58 98 ASP A O 1
ATOM 657 N N . LEU A 1 104 ? -22.001 -51.659 -22.738 1.00 55.64 99 LEU A N 1
ATOM 658 C CA . LEU A 1 104 ? -23.337 -52.040 -22.277 1.00 72.42 99 LEU A CA 1
ATOM 659 C C . LEU A 1 104 ? -24.009 -53.030 -23.204 1.00 87.97 99 LEU A C 1
ATOM 660 O O . LEU A 1 104 ? -24.204 -52.733 -24.384 1.00 90.80 99 LEU A O 1
#

Solvent-accessible surfa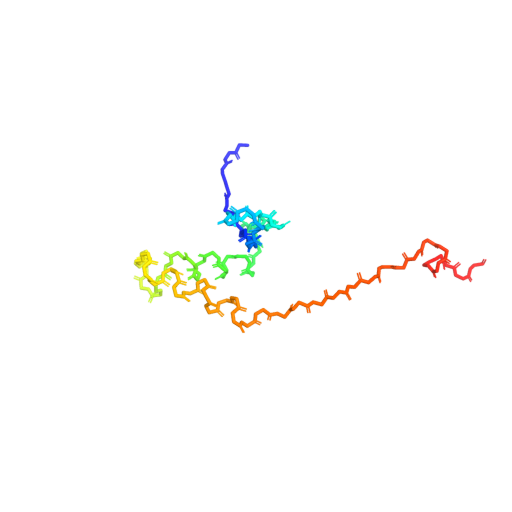ce area: 7953 Å² total; per-residue (Å²): 263,74,110,81,39,131,26,53,66,86,124,95,47,252,103,71,148,83,73,137,117,85,59,65,26,14,149,86,114,46,84,124,23,56,122,44,54,113,47,21,63,43,43,121,153,55,113,111,28,68,133,100,33,85,47,93,51,38,129,100,48,100,85,165,85,134,161,178,183,68,146,121,155,55,157,153,113,159,67,142,155,209

Radius of gyration: 17.97 Å; Cα contacts (8 Å, |Δi|>4): 64; chains: 1; bounding box: 36×48×40 Å

Organism: NCBI:txid655097

Foldseek 3Di:
DDDFDKDWDWAADPVRRIDTPDIGTQDPVDPVSVVVVCQQFDDVPRDGDDPVSNVVSVVVVVVPDDDDDDDDDDCVVPPDPD

Secondary structure (DSSP, 8-state):
----EEEEEEEE-TTSSEEEEEEEEE-TT-HHHHHHHHHTTB-SSSPBPPHHHHHHHHHHHHHH-------PPPHHHHS---

Nearest PDB structures (foldseek):
  6qlc-assembly1_A-2  TM=1.012E+00  e=4.411E-15  Pseudomonas phage LUZ7
  3es1-assembly1_A-2  TM=4.437E-01  e=3.452E+00  Novosphingobium aromaticivorans DSM 12444
  4y5u-assembly1_A  TM=3.254E-01  e=5.156E+00  Homo sapiens

B-factor: mean 58.39, std 13.83, range [33.76, 103.55]